Protein AF-A0A699ZP45-F1 (afdb_monomer)

Organism: Haematococcus lacustris (NCBI:txid44745)

pLDDT: mean 83.58, std 13.81, range [43.47, 95.94]

Solvent-accessible surface area (backbone atoms only — not comparable to full-atom values): 7553 Å² total; per-residue (Å²): 84,82,56,78,70,65,73,72,80,83,40,63,70,59,46,54,54,22,53,50,29,62,71,40,95,56,98,55,42,28,67,56,50,53,53,46,55,21,47,48,56,52,52,50,55,54,56,70,64,46,83,52,96,86,52,80,73,87,87,60,76,58,45,73,63,50,54,42,46,72,81,52,88,86,50,93,47,44,82,67,16,55,57,64,75,47,63,77,87,51,57,86,77,60,79,80,71,93,68,56,70,68,59,52,51,52,52,49,53,50,51,52,56,61,54,56,56,54,69,76,76,110

Secondary structure (DSSP, 8-state):
-BS--PPPTT-HHHHHHHHHHHHSSSS--HHHHHHHHHHHHHHHHHHHH--STT-------B-GGGTTTTS-TTSGGGGTSGGGGS-TTTGGG---S---HHHHHHHHHHHHHHHHHHHH--

Foldseek 3Di:
DADFPFDDPPDPVLVVVQVVQCPDPDPAGSVNVRLVVRLVVVQVVVCVQDPDPLGDDDDDYHDCQLCPLVPCPPDPCVVVRSVVSHDPVCNVVDDSDDDDPVVVVVVVVVSCVVSVVVVVVD

Structure (mmCIF, N/CA/C/O backbone):
data_AF-A0A699ZP45-F1
#
_entry.id   AF-A0A699ZP45-F1
#
loop_
_atom_site.group_PDB
_atom_site.id
_atom_site.type_symbol
_atom_site.label_atom_id
_atom_site.label_alt_id
_atom_site.label_comp_id
_atom_site.label_asym_id
_atom_site.label_entity_id
_atom_site.label_seq_id
_atom_site.pdbx_PDB_ins_code
_atom_site.Cartn_x
_atom_site.Cartn_y
_atom_site.Cartn_z
_atom_site.occupancy
_atom_site.B_iso_or_equiv
_atom_site.auth_seq_id
_atom_site.auth_comp_id
_atom_site.auth_asym_id
_atom_site.auth_atom_id
_atom_site.pdbx_PDB_model_num
ATOM 1 N N . MET A 1 1 ? 2.840 -6.211 -6.463 1.00 78.31 1 MET A N 1
ATOM 2 C CA . MET A 1 1 ? 1.889 -6.807 -5.503 1.00 78.31 1 MET A CA 1
ATOM 3 C C . MET A 1 1 ? 0.549 -6.956 -6.187 1.00 78.31 1 MET A C 1
ATOM 5 O O . MET A 1 1 ? 0.140 -6.038 -6.889 1.00 78.31 1 MET A O 1
ATOM 9 N N . LEU A 1 2 ? -0.086 -8.111 -6.016 1.00 86.69 2 LEU A N 1
ATOM 10 C CA . LEU A 1 2 ? -1.428 -8.373 -6.523 1.00 86.69 2 LEU A CA 1
ATOM 11 C C . LEU A 1 2 ? -2.412 -8.090 -5.390 1.00 86.69 2 LEU A C 1
ATOM 13 O O . LEU A 1 2 ? -2.335 -8.737 -4.347 1.00 86.69 2 LEU A O 1
ATOM 17 N N . GLY A 1 3 ? -3.300 -7.120 -5.582 1.00 88.81 3 GLY A N 1
ATOM 18 C CA . GLY A 1 3 ? -4.304 -6.787 -4.580 1.00 88.81 3 GLY A CA 1
ATOM 19 C C . GLY A 1 3 ? -3.791 -6.045 -3.334 1.00 88.81 3 GLY A C 1
ATOM 20 O O . GLY A 1 3 ? -2.608 -5.712 -3.206 1.00 88.81 3 GLY A O 1
ATOM 21 N N . LEU A 1 4 ? -4.715 -5.819 -2.393 1.00 90.31 4 LEU A N 1
ATOM 22 C CA . LEU A 1 4 ? -4.454 -5.329 -1.036 1.00 90.31 4 LEU A CA 1
ATOM 23 C C . LEU A 1 4 ? -4.511 -6.489 -0.020 1.00 90.31 4 LEU A C 1
ATOM 25 O O . LEU A 1 4 ? -5.545 -7.163 0.057 1.00 90.31 4 LEU A O 1
ATOM 29 N N . PRO A 1 5 ? -3.447 -6.721 0.773 1.00 93.38 5 PRO A N 1
ATOM 30 C CA . PRO A 1 5 ? -3.370 -7.816 1.740 1.00 93.38 5 PRO A CA 1
ATOM 31 C C . PRO A 1 5 ? -4.139 -7.486 3.030 1.00 93.38 5 PRO A C 1
ATOM 33 O O . PRO A 1 5 ? -3.556 -7.223 4.083 1.00 93.38 5 PRO A O 1
ATOM 36 N N . TYR A 1 6 ? -5.465 -7.478 2.948 1.00 92.62 6 TYR A N 1
ATOM 37 C CA . TYR A 1 6 ? -6.321 -7.297 4.115 1.00 92.62 6 TYR A CA 1
ATOM 38 C C . TYR A 1 6 ? -6.361 -8.554 4.990 1.00 92.62 6 TYR A C 1
ATOM 40 O O . TYR A 1 6 ? -6.443 -9.676 4.493 1.00 92.62 6 TYR A O 1
ATOM 48 N N . ALA A 1 7 ? -6.337 -8.354 6.309 1.00 92.06 7 ALA A N 1
ATOM 49 C CA . ALA A 1 7 ? -6.547 -9.433 7.271 1.00 92.06 7 ALA A CA 1
ATOM 50 C C . ALA A 1 7 ? -8.014 -9.894 7.261 1.00 92.06 7 ALA A C 1
ATOM 52 O O . ALA A 1 7 ? -8.909 -9.132 6.888 1.00 92.06 7 ALA A O 1
ATOM 53 N N . ASN A 1 8 ? -8.281 -11.125 7.697 1.00 94.94 8 ASN A N 1
ATOM 54 C CA . ASN A 1 8 ? -9.648 -11.629 7.796 1.00 94.94 8 ASN A CA 1
ATOM 55 C C . ASN A 1 8 ? -10.446 -10.806 8.832 1.00 94.94 8 ASN A C 1
ATOM 57 O O . ASN A 1 8 ? -10.066 -10.807 10.001 1.00 94.94 8 ASN A O 1
ATOM 61 N N . PRO A 1 9 ? -11.554 -10.139 8.455 1.00 90.12 9 PRO A N 1
ATOM 62 C CA . PRO A 1 9 ? -12.363 -9.365 9.400 1.00 90.12 9 PRO A CA 1
ATOM 63 C C . PRO A 1 9 ? -13.102 -10.235 10.429 1.00 90.12 9 PRO A C 1
ATOM 65 O O . PRO A 1 9 ? -13.542 -9.730 11.457 1.00 90.12 9 PRO A O 1
ATOM 68 N N . SER A 1 10 ? -13.243 -11.537 10.167 1.00 92.38 10 SER A N 1
ATOM 69 C CA . SER A 1 10 ? -13.920 -12.480 11.065 1.00 92.38 10 SER A CA 1
ATOM 70 C C . SER A 1 10 ? -13.045 -12.931 12.235 1.00 92.38 10 SER A C 1
ATOM 72 O O . SER A 1 10 ? -13.549 -13.576 13.150 1.00 92.38 10 SER A O 1
ATOM 74 N N . ASP A 1 11 ? -11.750 -12.612 12.209 1.00 95.88 11 ASP A N 1
ATOM 75 C CA . ASP A 1 11 ? -10.810 -12.979 13.263 1.00 95.88 11 ASP A CA 1
ATOM 76 C C . ASP A 1 11 ? -11.164 -12.295 14.595 1.00 95.88 11 ASP A C 1
ATOM 78 O O . ASP A 1 11 ? -11.367 -11.078 14.666 1.00 95.88 11 ASP A O 1
ATOM 82 N N . LEU A 1 12 ? -11.245 -13.090 15.664 1.00 95.94 12 LEU A N 1
ATOM 83 C CA . LEU A 1 12 ? -11.648 -12.628 16.988 1.00 95.94 12 LEU A CA 1
ATOM 84 C C . LEU A 1 12 ? -10.612 -11.673 17.586 1.00 95.94 12 LEU A C 1
ATOM 86 O O . LEU A 1 12 ? -10.992 -10.660 18.171 1.00 95.94 12 LEU A O 1
ATOM 90 N N . GLU A 1 13 ? -9.317 -11.959 17.416 1.00 95.06 13 GLU A N 1
ATOM 91 C CA . GLU A 1 13 ? -8.251 -11.108 17.958 1.00 95.06 13 GLU A CA 1
ATOM 92 C C . GLU A 1 13 ? -8.330 -9.706 17.345 1.00 95.06 13 GLU A C 1
ATOM 94 O O . GLU A 1 13 ? -8.311 -8.690 18.048 1.00 95.06 13 GLU A O 1
ATOM 99 N N . LEU A 1 14 ? -8.485 -9.653 16.021 1.00 94.12 14 LEU A N 1
ATOM 100 C CA . LEU A 1 14 ? -8.623 -8.407 15.287 1.00 94.12 14 LEU A CA 1
ATOM 101 C C . LEU A 1 14 ? -9.865 -7.626 15.732 1.00 94.12 14 LEU A C 1
ATOM 103 O O . LEU A 1 14 ? -9.750 -6.434 16.019 1.00 94.12 14 LEU A O 1
ATOM 107 N N . ARG A 1 15 ? -11.027 -8.282 15.830 1.00 94.81 15 ARG A N 1
ATOM 108 C CA . ARG A 1 15 ? -12.288 -7.637 16.233 1.00 94.81 15 ARG A CA 1
ATOM 109 C C . ARG A 1 15 ? -12.220 -7.065 17.642 1.00 94.81 15 ARG A C 1
ATOM 111 O O . ARG A 1 15 ? -12.596 -5.914 17.843 1.00 94.81 15 ARG A O 1
ATOM 118 N N . THR A 1 16 ? -11.701 -7.830 18.598 1.00 95.75 16 THR A N 1
ATOM 119 C CA . THR A 1 16 ? -11.534 -7.369 19.983 1.00 95.75 16 THR A CA 1
ATOM 120 C C . THR A 1 16 ? -10.601 -6.167 20.047 1.00 95.75 16 THR A C 1
ATOM 122 O O . THR A 1 16 ? -10.895 -5.180 20.720 1.00 95.75 16 THR A O 1
ATOM 125 N N . ARG A 1 17 ? -9.495 -6.205 19.299 1.00 93.56 17 ARG A N 1
ATOM 126 C CA . ARG A 1 17 ? -8.541 -5.096 19.259 1.00 93.56 17 ARG A CA 1
ATOM 127 C C . ARG A 1 17 ? -9.133 -3.837 18.626 1.00 93.56 17 ARG A C 1
ATOM 129 O O . ARG A 1 17 ? -8.852 -2.743 19.103 1.00 93.56 17 ARG A O 1
ATOM 136 N N . MET A 1 18 ? -9.951 -3.984 17.585 1.00 93.69 18 MET A N 1
ATOM 137 C CA . MET A 1 18 ? -10.680 -2.869 16.974 1.00 93.69 18 MET A CA 1
ATOM 138 C C . MET A 1 18 ? -11.699 -2.270 17.951 1.00 93.69 18 MET A C 1
ATOM 140 O O . MET A 1 18 ? -11.647 -1.071 18.193 1.00 93.69 18 MET A O 1
ATOM 144 N N . ALA A 1 19 ? -12.524 -3.099 18.598 1.00 93.81 19 ALA A N 1
ATOM 145 C CA . ALA A 1 19 ? -13.514 -2.650 19.581 1.00 93.81 19 ALA A CA 1
ATOM 146 C C . ALA A 1 19 ? -12.876 -1.932 20.783 1.00 93.81 19 ALA A C 1
ATOM 148 O O . ALA A 1 19 ? -13.407 -0.940 21.283 1.00 93.81 19 ALA A O 1
ATOM 149 N N . HIS A 1 20 ? -11.706 -2.402 21.228 1.00 93.81 20 HIS A N 1
ATOM 150 C CA . HIS A 1 20 ? -10.941 -1.731 22.274 1.00 93.81 20 HIS A CA 1
ATOM 151 C C . HIS A 1 20 ? -10.475 -0.334 21.838 1.00 93.81 20 HIS A C 1
ATOM 153 O O . HIS A 1 20 ? -10.607 0.618 22.603 1.00 93.81 20 HIS A O 1
ATOM 159 N N . LEU A 1 21 ? -9.969 -0.196 20.607 1.00 93.00 21 LEU A N 1
ATOM 160 C CA . LEU A 1 21 ? -9.564 1.102 20.060 1.00 93.00 21 LEU A CA 1
ATOM 161 C C . LEU A 1 21 ? -10.751 2.046 19.857 1.00 93.00 21 LEU A C 1
ATOM 163 O O . LEU A 1 21 ? -10.612 3.232 20.122 1.00 93.00 21 LEU A O 1
ATOM 167 N N . ASP A 1 22 ? -11.908 1.520 19.458 1.00 91.44 22 ASP A N 1
ATOM 168 C CA . ASP A 1 22 ? -13.130 2.312 19.282 1.00 91.44 22 ASP A CA 1
ATOM 169 C C . ASP A 1 22 ? -13.700 2.815 20.622 1.00 91.44 22 ASP A C 1
ATOM 171 O O . ASP A 1 22 ? -14.383 3.835 20.662 1.00 91.44 22 ASP A O 1
ATOM 175 N N . THR A 1 23 ? -13.398 2.126 21.729 1.00 92.44 23 THR A N 1
ATOM 176 C CA . THR A 1 23 ? -13.779 2.547 23.091 1.00 92.44 23 THR A CA 1
ATOM 177 C C . THR A 1 23 ? -12.759 3.511 23.708 1.00 92.44 23 THR A C 1
ATOM 179 O O . THR A 1 23 ? -13.078 4.279 24.615 1.00 92.44 23 THR A O 1
ATOM 182 N N . SER A 1 24 ? -11.509 3.457 23.251 1.00 87.62 24 SER A N 1
ATOM 183 C CA . SER A 1 24 ? -10.422 4.273 23.780 1.00 87.62 24 SER A CA 1
ATOM 184 C C . SER A 1 24 ? -10.561 5.729 23.310 1.00 87.62 24 SER A C 1
ATOM 186 O O . SER A 1 24 ? -10.877 5.961 22.145 1.00 87.62 24 SER A O 1
ATOM 188 N N . PRO A 1 25 ? -10.253 6.742 24.144 1.00 83.56 25 PRO A N 1
ATOM 189 C CA . PRO A 1 25 ? -10.307 8.159 23.756 1.00 83.56 25 PRO A CA 1
ATOM 190 C C . PRO A 1 25 ? -9.210 8.570 22.751 1.00 83.56 25 PRO A C 1
ATOM 192 O O . PRO A 1 25 ? -8.980 9.755 22.511 1.00 83.56 25 PRO A O 1
ATOM 195 N N . THR A 1 26 ? -8.483 7.610 22.177 1.00 80.12 26 THR A N 1
ATOM 196 C CA . THR A 1 26 ? -7.467 7.858 21.156 1.00 80.12 26 THR A CA 1
ATOM 197 C C . THR A 1 26 ? -8.102 8.267 19.831 1.00 80.12 26 THR A C 1
ATOM 199 O O . THR A 1 26 ? -9.067 7.658 19.388 1.00 80.12 26 THR A O 1
ATOM 202 N N . ALA A 1 27 ? -7.483 9.206 19.110 1.00 82.50 27 ALA A N 1
ATOM 203 C CA . ALA A 1 27 ? -7.905 9.601 17.758 1.00 82.50 27 ALA A CA 1
ATOM 204 C C . ALA A 1 27 ? -7.722 8.500 16.681 1.00 82.50 27 ALA A C 1
ATOM 206 O O . ALA A 1 27 ? -7.882 8.773 15.491 1.00 82.50 27 ALA A O 1
ATOM 207 N N . PHE A 1 28 ? -7.339 7.279 17.077 1.00 87.19 28 PHE A N 1
ATOM 208 C CA . PHE 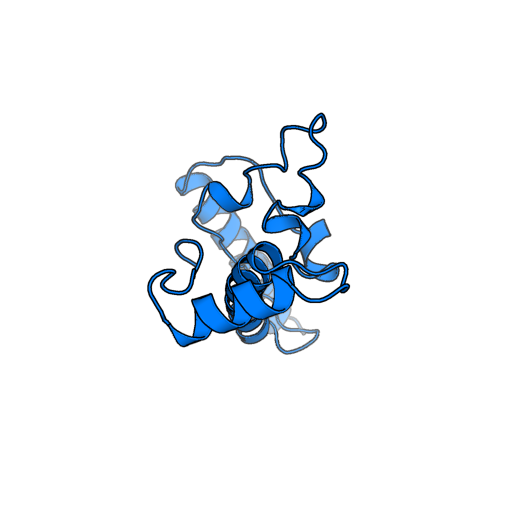A 1 28 ? -7.049 6.159 16.190 1.00 87.19 28 PHE A CA 1
ATOM 209 C C . PHE A 1 28 ? -8.117 5.069 16.323 1.00 87.19 28 PHE A C 1
ATOM 211 O O . PHE A 1 28 ? -8.193 4.382 17.337 1.00 87.19 28 PHE A O 1
ATOM 218 N N . THR A 1 29 ? -8.921 4.911 15.278 1.00 90.31 29 THR A N 1
ATOM 219 C CA . THR A 1 29 ? -10.071 3.994 15.236 1.00 90.31 29 THR A CA 1
ATOM 220 C C . THR A 1 29 ? -9.667 2.560 14.892 1.00 90.31 29 THR A C 1
ATOM 222 O O . THR A 1 29 ? -8.631 2.309 14.263 1.00 90.31 29 THR A O 1
ATOM 225 N N . GLY A 1 30 ? -10.531 1.595 15.210 1.00 90.81 30 GLY A N 1
ATOM 226 C CA . GLY A 1 30 ? -10.379 0.206 14.783 1.00 90.81 30 GLY A CA 1
ATOM 227 C C . GLY A 1 30 ? -10.299 0.068 13.258 1.00 90.81 30 GLY A C 1
ATOM 228 O O . GLY A 1 30 ? -9.502 -0.714 12.735 1.00 90.81 30 GLY A O 1
ATOM 229 N N . GLN A 1 31 ? -11.047 0.886 12.516 1.00 88.44 31 GLN A N 1
ATOM 230 C CA . GLN A 1 31 ? -10.978 0.910 11.054 1.00 88.44 31 GLN A CA 1
ATOM 231 C C . GLN A 1 31 ? -9.600 1.363 10.545 1.00 88.44 31 GLN A C 1
ATOM 233 O O . GLN A 1 31 ? -9.036 0.745 9.638 1.00 88.44 31 GLN A O 1
ATOM 238 N N . GLN A 1 32 ? -9.015 2.393 11.160 1.00 89.38 32 GLN A N 1
ATOM 239 C CA . GLN A 1 32 ? -7.659 2.836 10.833 1.00 89.38 32 GLN A CA 1
ATOM 240 C C . GLN A 1 32 ? -6.612 1.778 11.193 1.00 89.38 32 GLN A C 1
ATOM 242 O O . GLN A 1 32 ? -5.656 1.610 10.437 1.00 89.38 32 GLN A O 1
ATOM 247 N N . LEU A 1 33 ? -6.798 1.010 12.276 1.00 91.75 33 LEU A N 1
ATOM 248 C CA . LEU A 1 33 ? -5.941 -0.141 12.585 1.00 91.75 33 LEU A CA 1
ATOM 249 C C . LEU A 1 33 ? -5.978 -1.182 11.463 1.00 91.75 33 LEU A C 1
ATOM 251 O O . LEU A 1 33 ? -4.930 -1.686 11.055 1.00 91.75 33 LEU A O 1
ATOM 255 N N . TYR A 1 34 ? -7.173 -1.515 10.977 1.00 91.88 34 TYR A N 1
ATOM 256 C CA . TYR A 1 34 ? -7.358 -2.508 9.923 1.00 91.88 34 TYR A CA 1
ATOM 257 C C . TYR A 1 34 ? -6.671 -2.089 8.617 1.00 91.88 34 TYR A C 1
ATOM 259 O O . TYR A 1 34 ? -5.909 -2.856 8.021 1.00 91.88 34 TYR A O 1
ATOM 267 N N . GLU A 1 35 ? -6.859 -0.832 8.219 1.00 90.12 35 GLU A N 1
ATOM 268 C CA . GLU A 1 35 ? -6.194 -0.253 7.053 1.00 90.12 35 GLU A CA 1
ATOM 269 C C . GLU A 1 35 ? -4.671 -0.156 7.246 1.00 90.12 35 GLU A C 1
ATOM 271 O O . GLU A 1 35 ? -3.910 -0.454 6.323 1.00 90.12 35 GLU A O 1
ATOM 276 N N . ALA A 1 36 ? -4.208 0.215 8.443 1.00 91.12 36 ALA A N 1
ATOM 277 C CA . ALA A 1 36 ? -2.787 0.289 8.767 1.00 91.12 36 ALA A CA 1
ATOM 278 C C . ALA A 1 36 ? -2.123 -1.091 8.719 1.00 91.12 36 ALA A C 1
ATOM 280 O O . ALA A 1 36 ? -1.027 -1.211 8.182 1.00 91.12 36 ALA A O 1
ATOM 281 N N . LYS A 1 37 ? -2.782 -2.152 9.206 1.00 93.56 37 LYS A N 1
ATOM 282 C CA . LYS A 1 37 ? -2.283 -3.534 9.091 1.00 93.56 37 LYS A CA 1
ATOM 283 C C . LYS A 1 37 ? -2.056 -3.926 7.628 1.00 93.56 37 LYS A C 1
ATOM 285 O O . LYS A 1 37 ? -0.982 -4.430 7.302 1.00 93.56 37 LYS A O 1
ATOM 290 N N . CYS A 1 38 ? -3.017 -3.629 6.750 1.00 92.69 38 CYS A N 1
ATOM 291 C CA . CYS A 1 38 ? -2.884 -3.868 5.311 1.00 92.69 38 CYS A CA 1
ATOM 292 C C . CYS A 1 38 ? -1.704 -3.082 4.712 1.00 92.69 38 CYS A C 1
ATOM 294 O O . CYS A 1 38 ? -0.833 -3.654 4.054 1.00 92.69 38 CYS A O 1
ATOM 296 N N . MET A 1 39 ? -1.627 -1.774 4.975 1.00 92.56 39 MET A N 1
ATOM 297 C CA . MET A 1 39 ? -0.558 -0.934 4.422 1.00 92.56 39 MET A CA 1
ATOM 298 C C . MET A 1 39 ? 0.819 -1.250 4.998 1.00 92.56 39 MET A C 1
ATOM 300 O O . MET A 1 39 ? 1.811 -1.135 4.286 1.00 92.56 39 MET A O 1
ATOM 304 N N . ASN A 1 40 ? 0.901 -1.717 6.242 1.00 93.69 40 ASN A N 1
ATOM 305 C CA . ASN A 1 40 ? 2.147 -2.192 6.826 1.00 93.69 40 ASN A CA 1
ATOM 306 C C . ASN A 1 40 ? 2.673 -3.411 6.068 1.00 93.69 40 ASN A C 1
ATOM 308 O O . ASN A 1 40 ? 3.852 -3.437 5.736 1.00 93.69 40 ASN A O 1
ATOM 312 N N . ALA A 1 41 ? 1.821 -4.379 5.716 1.00 93.88 41 ALA A N 1
ATOM 313 C CA . ALA A 1 41 ? 2.241 -5.522 4.904 1.00 93.88 41 ALA A CA 1
ATOM 314 C C . ALA A 1 41 ? 2.739 -5.095 3.508 1.00 93.88 41 ALA A C 1
ATOM 316 O O . ALA A 1 41 ? 3.766 -5.586 3.036 1.00 93.88 41 ALA A O 1
ATOM 317 N N . VAL A 1 42 ? 2.065 -4.126 2.876 1.00 92.88 42 VAL A N 1
ATOM 318 C CA . VAL A 1 42 ? 2.501 -3.537 1.595 1.00 92.88 42 VAL A CA 1
ATOM 319 C C . VAL A 1 42 ? 3.860 -2.849 1.732 1.00 92.88 42 VAL A C 1
ATOM 321 O O . VAL A 1 42 ? 4.785 -3.127 0.969 1.00 92.88 42 VAL A O 1
ATOM 324 N N . ASN A 1 43 ? 4.013 -1.992 2.739 1.00 93.12 43 ASN A N 1
ATOM 325 C CA . ASN A 1 43 ? 5.243 -1.245 2.984 1.00 93.12 43 ASN A CA 1
ATOM 326 C C . ASN A 1 43 ? 6.410 -2.170 3.353 1.00 93.12 43 ASN A C 1
ATOM 328 O O . ASN A 1 43 ? 7.544 -1.913 2.950 1.00 93.12 43 ASN A O 1
ATOM 332 N N . GLN A 1 44 ? 6.136 -3.281 4.040 1.00 92.81 44 GLN A N 1
ATOM 333 C CA . GLN A 1 44 ? 7.137 -4.310 4.303 1.00 92.81 44 GLN A CA 1
ATOM 334 C C . GLN A 1 44 ? 7.638 -4.952 3.011 1.00 92.81 44 GLN A C 1
ATOM 336 O O . GLN A 1 44 ? 8.849 -5.068 2.822 1.00 92.81 44 GLN A O 1
ATOM 341 N N . ALA A 1 45 ? 6.734 -5.314 2.095 1.00 92.44 45 ALA A N 1
ATOM 342 C CA . ALA A 1 45 ? 7.118 -5.867 0.801 1.00 92.44 45 ALA A CA 1
ATOM 343 C C . ALA A 1 45 ? 7.940 -4.867 -0.026 1.00 92.44 45 ALA A C 1
ATOM 345 O O . ALA A 1 45 ? 8.978 -5.243 -0.562 1.00 92.44 45 ALA A O 1
ATOM 346 N N . ILE A 1 46 ? 7.541 -3.590 -0.064 1.00 91.56 46 ILE A N 1
ATOM 347 C CA . ILE A 1 46 ? 8.302 -2.521 -0.736 1.00 91.56 46 ILE A CA 1
ATOM 348 C C . ILE A 1 46 ? 9.723 -2.421 -0.161 1.00 91.56 46 ILE A C 1
ATOM 350 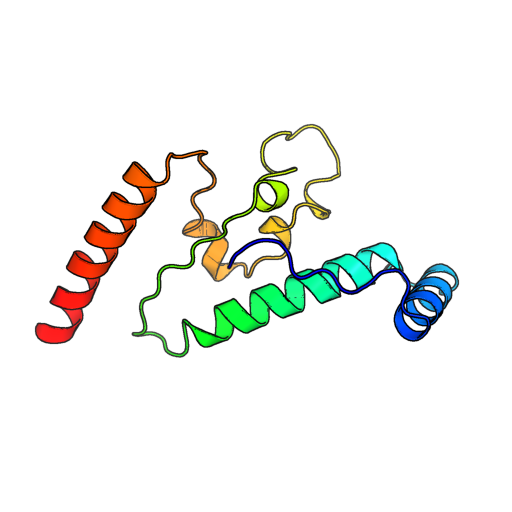O O . ILE A 1 46 ? 10.697 -2.399 -0.914 1.00 91.56 46 ILE A O 1
ATOM 354 N N . GLY A 1 47 ? 9.859 -2.456 1.168 1.00 90.62 47 GLY A N 1
ATOM 355 C CA . GLY A 1 47 ? 11.153 -2.423 1.852 1.00 90.62 47 GLY A CA 1
ATOM 356 C C . GLY A 1 47 ? 12.033 -3.660 1.631 1.00 90.62 47 GLY A C 1
ATOM 357 O O . GLY A 1 47 ? 13.205 -3.648 1.997 1.00 90.62 47 GLY A O 1
ATOM 358 N N . ARG A 1 48 ? 11.513 -4.750 1.045 1.00 91.06 48 ARG A N 1
ATOM 359 C CA . ARG A 1 48 ? 12.341 -5.894 0.618 1.00 91.06 48 ARG A CA 1
ATOM 360 C C . ARG A 1 48 ? 13.014 -5.662 -0.733 1.00 91.06 48 ARG A C 1
ATOM 362 O O . ARG A 1 48 ? 14.022 -6.319 -1.005 1.00 91.06 48 ARG A O 1
ATOM 369 N N . VAL A 1 49 ? 12.456 -4.795 -1.581 1.00 91.12 49 VAL A N 1
ATOM 370 C CA . VAL A 1 49 ? 12.911 -4.631 -2.972 1.00 91.12 49 VAL A CA 1
ATOM 371 C C . VAL A 1 49 ? 14.005 -3.568 -3.099 1.00 91.12 49 VAL A C 1
ATOM 373 O O . VAL A 1 49 ? 14.905 -3.730 -3.912 1.00 91.12 49 VAL A O 1
ATOM 376 N N . ILE A 1 50 ? 13.975 -2.520 -2.272 1.00 88.31 50 ILE A N 1
ATOM 377 C CA . ILE A 1 50 ? 15.003 -1.467 -2.240 1.00 88.31 50 ILE A CA 1
ATOM 378 C C . ILE A 1 50 ? 15.670 -1.505 -0.868 1.00 88.31 50 ILE A C 1
ATOM 380 O O . ILE A 1 50 ? 15.002 -1.258 0.137 1.00 88.31 50 ILE A O 1
ATOM 384 N N . ARG A 1 51 ? 16.964 -1.846 -0.815 1.00 88.44 51 ARG A N 1
ATOM 385 C CA . ARG A 1 51 ? 17.698 -2.048 0.449 1.00 88.44 51 ARG A CA 1
ATOM 386 C C . ARG A 1 51 ? 18.839 -1.055 0.635 1.00 88.44 51 ARG A C 1
ATOM 388 O O . ARG A 1 51 ? 19.185 -0.745 1.771 1.00 88.44 51 ARG A O 1
ATOM 395 N N . HIS A 1 52 ? 19.400 -0.545 -0.457 1.00 87.75 52 HIS A N 1
ATOM 396 C CA . HIS A 1 52 ? 20.544 0.358 -0.441 1.00 87.75 52 HIS A CA 1
ATOM 397 C C . HIS A 1 52 ? 20.388 1.531 -1.425 1.00 87.75 52 HIS A C 1
ATOM 399 O O . HIS A 1 52 ? 19.582 1.483 -2.350 1.00 87.75 52 HIS A O 1
ATOM 405 N N . LYS A 1 53 ? 21.187 2.598 -1.255 1.00 84.25 53 LYS A N 1
ATOM 406 C CA . LYS A 1 53 ? 21.108 3.837 -2.064 1.00 84.25 53 LYS A CA 1
ATOM 407 C C . LYS A 1 53 ? 21.354 3.638 -3.566 1.00 84.25 53 LYS A C 1
ATOM 409 O O . LYS A 1 53 ? 20.951 4.477 -4.362 1.00 84.25 53 LYS A O 1
ATOM 414 N N . ALA A 1 54 ? 22.067 2.572 -3.928 1.00 85.12 54 ALA A N 1
ATOM 415 C CA . ALA A 1 54 ? 22.395 2.226 -5.310 1.00 85.12 54 ALA A CA 1
ATOM 416 C C . ALA A 1 54 ? 21.435 1.176 -5.896 1.00 85.12 54 ALA A C 1
ATOM 418 O O . ALA A 1 54 ? 21.548 0.840 -7.073 1.00 85.12 54 ALA A O 1
ATOM 419 N N . ASP A 1 55 ? 20.493 0.667 -5.095 1.00 88.25 55 ASP A N 1
ATOM 420 C CA . ASP A 1 55 ? 19.520 -0.307 -5.567 1.00 88.25 55 ASP A CA 1
ATOM 421 C C . ASP A 1 55 ? 18.421 0.409 -6.345 1.00 88.25 55 ASP A C 1
ATOM 423 O O . ASP A 1 55 ? 17.829 1.394 -5.895 1.00 88.25 55 ASP A O 1
ATOM 427 N N . HIS A 1 56 ? 18.113 -0.127 -7.517 1.00 89.38 56 HIS A N 1
ATOM 428 C CA . HIS A 1 56 ? 17.002 0.324 -8.334 1.00 89.38 56 HIS A CA 1
ATOM 429 C C . HIS A 1 56 ? 15.940 -0.763 -8.371 1.00 89.38 56 HIS A C 1
ATOM 431 O O . HIS A 1 56 ? 16.240 -1.926 -8.632 1.00 89.38 56 HIS A O 1
ATOM 437 N N . ALA A 1 57 ? 14.686 -0.379 -8.158 1.00 90.38 57 ALA A N 1
ATOM 438 C CA . ALA A 1 57 ? 13.573 -1.298 -8.281 1.00 90.38 57 ALA A CA 1
ATOM 439 C C . ALA A 1 57 ? 12.363 -0.629 -8.912 1.00 90.38 57 ALA A C 1
ATOM 441 O O . ALA A 1 57 ? 12.104 0.554 -8.695 1.00 90.38 57 ALA A O 1
ATOM 442 N N . ALA A 1 58 ? 11.590 -1.429 -9.637 1.00 91.50 58 ALA A N 1
ATOM 443 C CA . ALA A 1 58 ? 10.256 -1.067 -10.071 1.00 91.50 58 ALA A CA 1
ATOM 444 C C . ALA A 1 58 ? 9.238 -1.840 -9.227 1.00 91.50 58 ALA A C 1
ATOM 446 O O . ALA A 1 58 ? 9.312 -3.064 -9.110 1.00 91.50 58 ALA A O 1
ATOM 447 N N . VAL A 1 59 ? 8.279 -1.124 -8.643 1.00 91.50 59 VAL A N 1
ATOM 448 C CA . VAL A 1 59 ? 7.166 -1.714 -7.893 1.00 91.50 59 VAL A CA 1
ATOM 449 C C . VAL A 1 59 ? 5.891 -1.506 -8.691 1.00 91.50 59 VAL A C 1
ATOM 451 O O . VAL A 1 59 ? 5.525 -0.379 -9.007 1.00 91.50 59 VAL A O 1
ATOM 454 N N . ILE A 1 60 ? 5.202 -2.604 -8.990 1.00 91.25 60 ILE A N 1
ATOM 455 C CA . ILE A 1 60 ? 3.905 -2.579 -9.663 1.00 91.25 60 ILE A CA 1
ATOM 456 C C . ILE A 1 60 ? 2.819 -2.910 -8.640 1.00 91.25 60 ILE A C 1
ATOM 458 O O . ILE A 1 60 ? 2.881 -3.949 -7.971 1.00 91.25 60 ILE A O 1
ATOM 462 N N . LEU A 1 61 ? 1.825 -2.032 -8.521 1.00 89.88 61 LEU A N 1
ATOM 463 C CA . LEU A 1 61 ? 0.656 -2.203 -7.660 1.00 89.88 61 LEU A CA 1
ATOM 464 C C . LEU A 1 61 ? -0.555 -2.555 -8.532 1.00 89.88 61 LEU A C 1
ATOM 466 O O . LEU A 1 61 ? -1.124 -1.690 -9.189 1.00 89.88 61 LEU A O 1
ATOM 470 N N . CYS A 1 62 ? -0.934 -3.832 -8.562 1.00 88.69 62 CYS A N 1
ATOM 471 C CA . CYS A 1 62 ? -2.030 -4.327 -9.397 1.00 88.69 62 CYS A CA 1
ATOM 472 C C . CYS A 1 62 ? -3.347 -4.362 -8.605 1.00 88.69 62 CYS A C 1
ATOM 474 O O . CYS A 1 62 ? -3.827 -5.441 -8.257 1.00 88.69 62 CYS A O 1
ATOM 476 N N . ASP A 1 63 ? -3.902 -3.195 -8.271 1.00 88.06 63 ASP A N 1
ATOM 477 C CA . ASP A 1 63 ? -5.243 -3.070 -7.681 1.00 88.06 63 ASP A CA 1
ATOM 478 C C . ASP A 1 63 ? -5.805 -1.660 -7.921 1.00 88.06 63 ASP A C 1
ATOM 480 O O . ASP A 1 63 ? -5.124 -0.665 -7.663 1.00 88.06 63 ASP A O 1
ATOM 484 N N . SER A 1 64 ? -7.054 -1.556 -8.383 1.00 84.50 64 SER A N 1
ATOM 485 C CA . SER A 1 64 ? -7.714 -0.266 -8.619 1.00 84.50 64 SER A CA 1
ATOM 486 C C . SER A 1 64 ? -7.927 0.532 -7.329 1.00 84.50 64 SER A C 1
ATOM 488 O O . SER A 1 64 ? -7.948 1.763 -7.364 1.00 84.50 64 SER A O 1
ATOM 490 N N . ARG A 1 65 ? -8.010 -0.145 -6.176 1.00 85.38 65 ARG A N 1
ATOM 491 C CA . ARG A 1 65 ? -8.198 0.466 -4.853 1.00 85.38 65 ARG A CA 1
ATOM 492 C C . ARG A 1 65 ? -7.018 1.324 -4.413 1.00 85.38 65 ARG A C 1
ATOM 494 O O . ARG A 1 65 ? -7.212 2.212 -3.594 1.00 85.38 65 ARG A O 1
ATOM 501 N N . PHE A 1 66 ? -5.817 1.125 -4.964 1.00 83.50 66 PHE A N 1
ATOM 502 C CA . PHE A 1 66 ? -4.702 2.043 -4.704 1.00 83.50 66 PHE A CA 1
ATOM 503 C C . PHE A 1 66 ? -4.979 3.443 -5.266 1.00 83.50 66 PHE A C 1
ATOM 505 O O . PHE A 1 66 ? -4.627 4.429 -4.627 1.00 83.50 66 PHE A O 1
ATOM 512 N N . ALA A 1 67 ? -5.643 3.534 -6.421 1.00 78.44 67 ALA A N 1
ATOM 513 C CA . ALA A 1 67 ? -6.008 4.805 -7.045 1.00 78.44 67 ALA A CA 1
ATOM 514 C C . ALA A 1 67 ? -7.348 5.372 -6.535 1.00 78.44 67 ALA A C 1
ATOM 516 O O . ALA A 1 67 ? -7.651 6.539 -6.784 1.00 78.44 67 ALA A O 1
ATOM 517 N N . ALA A 1 68 ? -8.148 4.571 -5.821 1.00 70.00 68 ALA A N 1
ATOM 518 C CA . ALA A 1 68 ? -9.409 5.015 -5.234 1.00 70.00 68 ALA A CA 1
ATOM 519 C C . ALA A 1 68 ? -9.155 6.117 -4.185 1.00 70.00 68 ALA A C 1
ATOM 521 O O . ALA A 1 68 ? -8.372 5.931 -3.251 1.00 70.00 68 ALA A O 1
ATOM 522 N N . GLY A 1 69 ? -9.785 7.281 -4.373 1.00 61.53 69 GLY A N 1
ATOM 523 C CA . GLY A 1 69 ? -9.620 8.464 -3.517 1.00 61.53 69 GLY A CA 1
ATOM 524 C C . GLY A 1 69 ? -8.471 9.408 -3.902 1.00 61.53 69 GLY A C 1
ATOM 525 O O . GLY A 1 69 ? -8.306 10.435 -3.255 1.00 61.53 69 GLY A O 1
ATOM 526 N N . ALA A 1 70 ? -7.682 9.103 -4.944 1.00 57.56 70 ALA A N 1
ATOM 527 C CA . ALA A 1 70 ? -6.651 10.015 -5.461 1.00 57.56 70 ALA A CA 1
ATOM 528 C C . ALA A 1 70 ? -7.177 10.985 -6.540 1.00 57.56 70 ALA A C 1
ATOM 530 O O . ALA A 1 70 ? -6.597 12.049 -6.737 1.00 57.56 70 ALA A O 1
ATOM 531 N N . THR A 1 71 ? -8.253 10.620 -7.244 1.00 53.03 71 THR A N 1
ATOM 532 C CA . THR A 1 71 ? -8.823 11.394 -8.364 1.00 53.03 71 THR A CA 1
ATOM 533 C C . THR A 1 71 ? -9.916 12.374 -7.945 1.00 53.03 71 THR A C 1
ATOM 535 O O . THR A 1 71 ? -10.158 13.352 -8.647 1.00 53.03 71 THR A O 1
ATOM 538 N N . ASP A 1 72 ? -10.533 12.159 -6.783 1.00 47.09 72 ASP A N 1
ATOM 539 C CA . ASP A 1 72 ? -11.726 12.894 -6.366 1.00 47.09 72 ASP A CA 1
ATOM 540 C C . ASP A 1 72 ? -11.339 13.877 -5.256 1.00 47.09 72 ASP A C 1
ATOM 542 O O . ASP A 1 72 ? -11.560 13.646 -4.067 1.00 47.09 72 ASP A O 1
ATOM 546 N N . ALA A 1 73 ? -10.727 14.994 -5.660 1.00 46.03 73 ALA A N 1
ATOM 547 C CA . ALA A 1 73 ? -10.204 16.055 -4.789 1.00 46.03 73 ALA A CA 1
ATOM 548 C C . ALA A 1 73 ? -11.249 16.732 -3.865 1.00 46.03 73 ALA A C 1
ATOM 550 O O . ALA A 1 73 ? -10.896 17.612 -3.084 1.00 46.03 73 ALA A O 1
ATOM 551 N N . ALA A 1 74 ? -12.525 16.341 -3.950 1.00 48.44 74 ALA A N 1
ATOM 552 C CA . ALA A 1 74 ? -13.649 16.953 -3.242 1.00 48.44 74 ALA A CA 1
ATOM 553 C C . ALA A 1 74 ? -14.057 16.243 -1.936 1.00 48.44 74 ALA A C 1
ATOM 555 O O . ALA A 1 74 ? -14.892 16.770 -1.205 1.00 48.44 74 ALA A O 1
ATOM 556 N N . SER A 1 75 ? -13.501 15.071 -1.611 1.00 43.47 75 SER A N 1
ATOM 557 C CA . SER A 1 75 ? -13.862 14.347 -0.385 1.00 43.47 75 SER A CA 1
ATOM 558 C C . SER A 1 75 ? -12.703 14.332 0.614 1.00 43.47 75 SER A C 1
ATOM 560 O O . SER A 1 75 ? -11.548 14.095 0.265 1.00 43.47 75 SER A O 1
ATOM 562 N N . ALA A 1 76 ? -13.007 14.535 1.897 1.00 46.03 76 ALA A N 1
ATOM 563 C CA . ALA A 1 76 ? -12.075 14.415 3.026 1.00 46.03 76 ALA A CA 1
ATOM 564 C C . ALA A 1 76 ? -11.439 13.002 3.184 1.00 46.03 76 ALA A C 1
ATOM 566 O O . ALA A 1 76 ? -10.761 12.717 4.174 1.00 46.03 76 ALA A O 1
ATOM 567 N N . GLU A 1 77 ? -11.629 12.111 2.205 1.00 50.44 77 GLU A N 1
ATOM 568 C CA . GLU A 1 77 ? -11.132 10.736 2.134 1.00 50.44 77 GLU A CA 1
ATOM 569 C C . GLU A 1 77 ? -9.723 10.591 1.541 1.00 50.44 77 GLU A C 1
ATOM 571 O O . GLU A 1 77 ? -9.197 9.478 1.492 1.00 50.44 77 GLU A O 1
ATOM 576 N N . LEU A 1 78 ? -9.041 11.677 1.161 1.00 49.56 78 LEU A N 1
ATOM 577 C CA . LEU A 1 78 ? -7.639 11.599 0.713 1.00 49.56 78 LEU A CA 1
ATOM 578 C C . LEU A 1 78 ? -6.723 10.965 1.789 1.00 49.56 78 LEU A C 1
ATOM 580 O O . LEU A 1 78 ? -5.762 10.251 1.489 1.00 49.56 78 LEU A O 1
ATOM 584 N N . SER A 1 79 ? -7.078 11.148 3.065 1.00 52.50 79 SER A N 1
ATOM 585 C CA . SER A 1 79 ? -6.458 10.512 4.238 1.00 52.50 79 SER A CA 1
ATOM 586 C C . SER A 1 79 ? -6.650 8.987 4.280 1.00 52.50 79 SER A C 1
ATOM 588 O O . SER A 1 79 ? -5.854 8.272 4.891 1.00 52.50 79 SER A O 1
ATOM 590 N N . ARG A 1 80 ? -7.709 8.471 3.642 1.00 62.12 80 ARG A N 1
ATOM 591 C CA . ARG A 1 80 ? -8.053 7.042 3.601 1.00 62.12 80 ARG A CA 1
ATOM 592 C C . ARG A 1 80 ? -7.393 6.323 2.431 1.00 62.12 80 ARG A C 1
ATOM 594 O O . ARG A 1 80 ? -7.066 5.142 2.582 1.00 62.12 80 ARG A O 1
ATOM 601 N N . ALA A 1 81 ? -7.148 7.034 1.326 1.00 74.31 81 ALA A N 1
ATOM 602 C CA . ALA A 1 81 ? -6.557 6.484 0.109 1.00 74.31 81 ALA A CA 1
ATOM 603 C C . ALA A 1 81 ? -5.289 5.659 0.422 1.00 74.31 81 ALA A C 1
ATOM 605 O O . ALA A 1 81 ? -4.373 6.168 1.073 1.00 74.31 81 ALA A O 1
ATOM 606 N N . PRO A 1 82 ? -5.172 4.399 -0.039 1.00 82.00 82 PRO A N 1
ATOM 607 C CA . PRO A 1 82 ? -4.005 3.559 0.250 1.00 82.00 82 PRO A CA 1
ATOM 608 C C . PRO A 1 82 ? -2.674 4.205 -0.162 1.00 82.00 82 PRO A C 1
ATOM 610 O O . PRO A 1 82 ? -1.661 4.055 0.519 1.00 82.00 82 PRO A O 1
ATOM 613 N N . VAL A 1 83 ? -2.684 4.996 -1.238 1.00 84.81 83 VAL A N 1
ATOM 614 C CA . VAL A 1 83 ? -1.509 5.719 -1.739 1.00 84.81 83 VAL A CA 1
ATOM 615 C C . VAL A 1 83 ? -1.006 6.798 -0.777 1.00 84.81 83 VAL A C 1
ATOM 617 O O . VAL A 1 83 ? 0.201 7.046 -0.707 1.00 84.81 83 VAL A O 1
ATOM 620 N N . SER A 1 84 ? -1.877 7.421 0.023 1.00 83.94 84 SER A N 1
ATOM 621 C CA . SER A 1 84 ? -1.440 8.443 0.982 1.00 83.94 84 SER A CA 1
ATOM 622 C C . SER A 1 84 ? -0.581 7.846 2.107 1.00 83.94 84 SER A C 1
ATOM 624 O O . SER A 1 84 ? 0.325 8.526 2.605 1.00 83.94 84 SER A O 1
ATOM 626 N N . LYS A 1 85 ? -0.789 6.557 2.414 1.00 88.00 85 LYS A N 1
ATOM 627 C CA . LYS A 1 85 ? -0.077 5.747 3.421 1.00 88.00 85 LYS A CA 1
ATOM 628 C C . LYS A 1 85 ? 1.223 5.113 2.901 1.00 88.00 85 LYS A C 1
ATOM 630 O O . LYS A 1 85 ? 1.913 4.418 3.650 1.00 88.00 85 LYS A O 1
ATOM 635 N N . LEU A 1 86 ? 1.572 5.348 1.634 1.00 89.81 86 LEU A N 1
ATOM 636 C CA . LEU A 1 86 ? 2.856 4.940 1.070 1.00 89.81 86 LEU A CA 1
ATOM 637 C C . LEU A 1 86 ? 3.997 5.856 1.554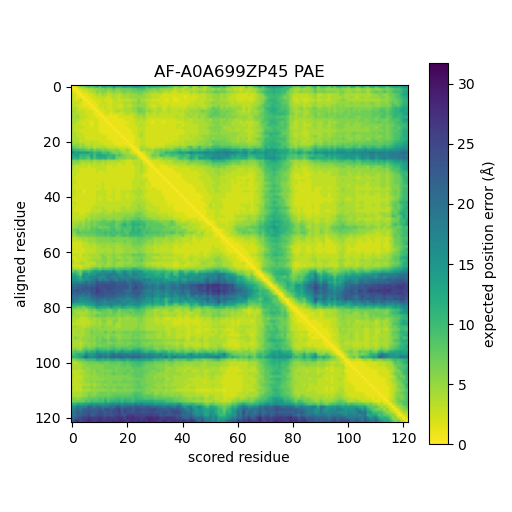 1.00 89.81 86 LEU A C 1
ATOM 639 O O . LEU A 1 86 ? 3.764 7.031 1.871 1.00 89.81 86 LEU A O 1
ATOM 643 N N . PRO A 1 87 ? 5.247 5.359 1.585 1.00 89.56 87 PRO A N 1
ATOM 644 C CA . PRO A 1 87 ? 6.393 6.144 2.023 1.00 89.56 87 PRO A CA 1
ATOM 645 C C . PRO A 1 87 ? 6.569 7.429 1.209 1.00 89.56 87 PRO A C 1
ATOM 647 O O . PRO A 1 87 ? 6.487 7.419 -0.020 1.00 89.56 87 PRO A O 1
ATOM 650 N N . LYS A 1 88 ? 6.873 8.540 1.894 1.00 89.94 88 LYS A N 1
ATOM 651 C CA . LYS A 1 88 ? 7.012 9.869 1.269 1.00 89.94 88 LYS A CA 1
ATOM 652 C C . LYS A 1 88 ? 8.028 9.889 0.121 1.00 89.94 88 LYS A C 1
ATOM 654 O O . LYS A 1 88 ? 7.781 10.560 -0.871 1.00 89.94 88 LYS A O 1
ATOM 659 N N . TRP A 1 89 ? 9.119 9.129 0.233 1.00 87.88 89 TRP A N 1
ATOM 660 C CA . TRP A 1 89 ? 10.174 9.057 -0.785 1.00 87.88 89 TRP A CA 1
ATOM 661 C C . TRP A 1 89 ? 9.716 8.413 -2.102 1.00 87.88 89 TRP A C 1
ATOM 663 O O . TRP A 1 89 ? 10.295 8.700 -3.143 1.00 87.88 89 TRP A O 1
ATOM 673 N N . MET A 1 90 ? 8.676 7.571 -2.078 1.00 89.19 90 MET A N 1
ATOM 674 C CA . MET A 1 90 ? 8.175 6.882 -3.273 1.00 89.19 90 MET A CA 1
ATOM 675 C C . MET A 1 90 ? 7.142 7.725 -4.032 1.00 89.19 90 MET A C 1
ATOM 677 O O . MET A 1 90 ? 6.989 7.572 -5.242 1.00 89.19 90 MET A O 1
ATOM 681 N N . LYS A 1 91 ? 6.451 8.640 -3.335 1.00 87.62 91 LYS A N 1
ATOM 682 C CA . LYS A 1 91 ? 5.360 9.459 -3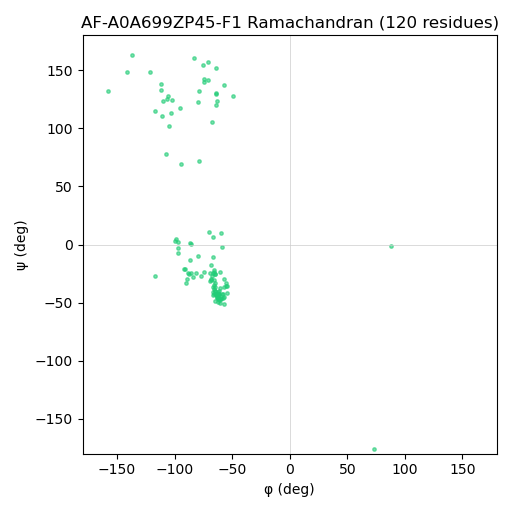.893 1.00 87.62 91 LYS A CA 1
ATOM 683 C C . LYS A 1 91 ? 5.747 10.246 -5.158 1.00 87.62 91 LYS A C 1
ATOM 685 O O . LYS A 1 91 ? 4.943 10.233 -6.082 1.00 87.62 91 LYS A O 1
ATOM 690 N N . PRO A 1 92 ? 6.941 10.865 -5.270 1.00 89.12 92 PRO A N 1
ATOM 691 C CA . PRO A 1 92 ? 7.332 11.586 -6.486 1.00 89.12 92 PRO A CA 1
ATOM 692 C C . PRO A 1 92 ? 7.498 10.690 -7.720 1.00 89.12 92 PRO A C 1
ATOM 694 O O . PRO A 1 92 ? 7.424 11.173 -8.841 1.00 89.12 92 PRO A O 1
ATOM 697 N N . SER A 1 93 ? 7.762 9.395 -7.525 1.00 88.69 93 SER A N 1
ATOM 698 C CA . SER A 1 93 ? 7.959 8.418 -8.608 1.00 88.69 93 SER A CA 1
ATOM 699 C C . SER A 1 93 ? 6.696 7.610 -8.922 1.00 88.69 93 SER A C 1
ATOM 701 O O . SER A 1 93 ? 6.736 6.706 -9.757 1.00 88.69 93 SER A O 1
ATOM 703 N N . LEU A 1 94 ? 5.588 7.895 -8.235 1.00 88.50 94 LEU A N 1
ATOM 704 C CA . LEU A 1 94 ? 4.344 7.161 -8.386 1.00 88.50 94 LEU A CA 1
ATOM 705 C C . LEU A 1 94 ? 3.592 7.636 -9.634 1.00 88.50 94 LEU A C 1
ATOM 707 O O . LEU A 1 94 ? 3.240 8.806 -9.748 1.00 88.50 94 LEU A O 1
ATOM 711 N N . ASP A 1 95 ? 3.309 6.709 -10.545 1.00 87.94 95 ASP A N 1
ATOM 712 C CA . ASP A 1 95 ? 2.441 6.939 -11.699 1.00 87.94 95 ASP A CA 1
ATOM 713 C C . ASP A 1 95 ? 1.078 6.293 -11.425 1.00 87.94 95 ASP A C 1
ATOM 715 O O . ASP A 1 95 ? 0.983 5.074 -11.291 1.00 87.94 95 ASP A O 1
ATOM 719 N N . LEU A 1 96 ? 0.043 7.124 -11.283 1.00 80.12 96 LEU A N 1
ATOM 720 C CA . LEU A 1 96 ? -1.337 6.696 -11.019 1.00 80.12 96 LEU A CA 1
ATOM 721 C C . LEU A 1 96 ? -2.211 6.685 -12.274 1.00 80.12 96 LEU A C 1
ATOM 723 O O . LEU A 1 96 ? -3.413 6.427 -12.180 1.00 80.12 96 LEU A O 1
ATOM 727 N N . SER A 1 97 ? -1.647 6.996 -13.441 1.00 77.94 97 SER A N 1
ATOM 728 C CA . SER A 1 97 ? -2.432 6.965 -14.666 1.00 77.94 97 SER A CA 1
ATOM 729 C C . SER A 1 97 ? -2.891 5.532 -14.948 1.00 77.94 97 SER A C 1
ATOM 731 O O . SER A 1 97 ? -2.119 4.573 -14.878 1.00 77.94 97 SER A O 1
ATOM 733 N N . ARG A 1 98 ? -4.191 5.369 -15.221 1.00 68.12 98 ARG A N 1
ATOM 734 C CA . ARG A 1 98 ? -4.742 4.077 -15.636 1.00 68.12 98 ARG A CA 1
ATOM 735 C C . ARG A 1 98 ? -4.172 3.761 -17.014 1.00 68.12 98 ARG A C 1
ATOM 737 O O . ARG A 1 98 ? -4.559 4.388 -17.994 1.00 68.12 98 ARG A O 1
ATOM 744 N N . GLN A 1 99 ? -3.231 2.831 -17.063 1.00 71.12 99 GLN A N 1
ATOM 745 C CA . GLN A 1 99 ? -2.558 2.401 -18.282 1.00 71.12 99 GLN A CA 1
ATOM 746 C C . GLN A 1 99 ? -2.775 0.906 -18.483 1.00 71.12 99 GLN A C 1
ATOM 748 O O . GLN A 1 99 ? -2.853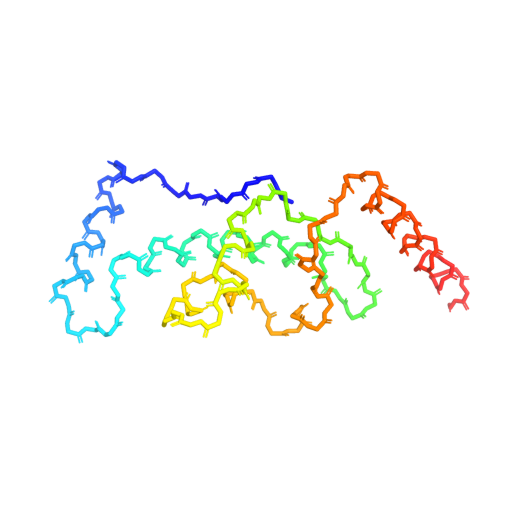 0.139 -17.519 1.00 71.12 99 GLN A O 1
ATOM 753 N N . ASP A 1 100 ? -2.827 0.491 -19.743 1.00 85.50 100 ASP A N 1
ATOM 754 C CA . ASP A 1 100 ? -2.870 -0.920 -20.094 1.00 85.50 100 ASP A CA 1
ATOM 755 C C . ASP A 1 100 ? -1.584 -1.632 -19.673 1.00 85.50 100 ASP A C 1
ATOM 757 O O . ASP A 1 100 ? -0.488 -1.058 -19.654 1.00 85.50 100 ASP A O 1
ATOM 761 N N . TYR A 1 101 ? -1.703 -2.934 -19.405 1.00 86.50 101 TYR A N 1
ATOM 762 C CA . TYR A 1 101 ? -0.560 -3.774 -19.051 1.00 86.50 101 TYR A CA 1
ATOM 763 C C . TYR A 1 101 ? 0.566 -3.699 -20.097 1.00 86.50 101 TYR A C 1
ATOM 765 O O . TYR A 1 101 ? 1.741 -3.694 -19.735 1.00 86.50 101 TYR A O 1
ATOM 773 N N . ALA A 1 102 ? 0.221 -3.584 -21.384 1.00 90.25 102 ALA A N 1
ATOM 774 C CA . ALA A 1 102 ? 1.195 -3.465 -22.466 1.00 90.25 102 ALA A CA 1
ATOM 775 C C . ALA A 1 102 ? 2.098 -2.231 -22.301 1.00 90.25 102 ALA A C 1
ATOM 777 O O . ALA A 1 102 ? 3.323 -2.338 -22.382 1.00 90.25 102 ALA A O 1
ATOM 778 N N . TYR A 1 103 ? 1.512 -1.069 -22.004 1.00 90.25 103 TYR A N 1
ATOM 779 C CA . TYR A 1 103 ? 2.274 0.157 -21.783 1.00 90.25 103 TYR A CA 1
ATOM 780 C C . TYR A 1 103 ? 3.137 0.053 -20.518 1.00 90.25 103 TYR A C 1
ATOM 782 O O . TYR A 1 103 ? 4.324 0.390 -20.538 1.00 90.25 103 TYR A O 1
ATOM 790 N N . LEU A 1 104 ? 2.575 -0.485 -19.431 1.00 89.88 104 LEU A N 1
ATOM 791 C CA . LEU A 1 104 ? 3.309 -0.722 -18.189 1.00 89.88 104 LEU A CA 1
ATOM 792 C C . LEU A 1 104 ? 4.529 -1.630 -18.416 1.00 89.88 104 LEU A C 1
ATOM 794 O O . LEU A 1 104 ? 5.617 -1.350 -17.909 1.00 89.88 104 LEU A O 1
ATOM 798 N N . HIS A 1 105 ? 4.367 -2.694 -19.205 1.00 91.06 105 HIS A N 1
ATOM 799 C CA . HIS A 1 105 ? 5.440 -3.623 -19.546 1.00 91.06 105 HIS A CA 1
ATOM 800 C C . HIS A 1 105 ? 6.550 -2.943 -20.361 1.00 91.06 105 HIS A C 1
ATOM 802 O O . HIS A 1 105 ? 7.733 -3.122 -20.065 1.00 91.06 105 HIS A O 1
ATOM 808 N N . LEU A 1 106 ? 6.193 -2.101 -21.337 1.00 92.56 106 LEU A N 1
ATOM 809 C CA . LEU A 1 106 ? 7.164 -1.313 -22.106 1.00 92.56 106 LEU A CA 1
ATOM 810 C C . LEU A 1 106 ? 7.952 -0.345 -21.213 1.00 92.56 106 LEU A C 1
ATOM 812 O O . LEU A 1 106 ? 9.178 -0.252 -21.331 1.00 92.56 106 LEU A O 1
ATOM 816 N N . LYS A 1 107 ? 7.267 0.336 -20.287 1.00 91.94 107 LYS A N 1
ATOM 817 C CA . LYS A 1 107 ? 7.883 1.253 -19.320 1.00 91.94 107 LYS A CA 1
ATOM 818 C C . LYS A 1 107 ? 8.836 0.517 -18.377 1.00 91.94 107 LYS A C 1
ATOM 820 O O . LYS A 1 107 ? 9.953 0.981 -18.149 1.00 91.94 107 LYS A O 1
ATOM 825 N N . LEU A 1 108 ? 8.436 -0.658 -17.889 1.00 92.12 108 LEU A N 1
ATOM 826 C CA . LEU A 1 108 ? 9.283 -1.528 -17.074 1.00 92.12 108 LEU A CA 1
ATOM 827 C C . LEU A 1 108 ? 10.539 -1.964 -17.841 1.00 92.12 108 LEU A C 1
ATOM 829 O O . LEU A 1 108 ? 11.648 -1.848 -17.325 1.00 92.12 108 LEU A O 1
ATOM 833 N N . ALA A 1 109 ? 10.385 -2.409 -19.090 1.00 93.31 109 ALA A N 1
ATOM 834 C CA . ALA A 1 109 ? 11.513 -2.810 -19.925 1.00 93.31 109 ALA A CA 1
ATOM 835 C C . ALA A 1 109 ? 12.489 -1.645 -20.169 1.00 93.31 109 ALA A C 1
ATOM 837 O O . ALA A 1 109 ? 13.708 -1.832 -20.129 1.00 93.31 109 ALA A O 1
ATOM 838 N N . ALA A 1 110 ? 11.974 -0.431 -20.389 1.00 93.00 110 ALA A N 1
ATOM 839 C CA . ALA A 1 110 ? 12.792 0.772 -20.516 1.00 93.00 110 ALA A CA 1
ATOM 840 C C . ALA A 1 110 ? 13.559 1.090 -19.221 1.00 93.00 110 ALA A C 1
ATOM 842 O O . ALA A 1 110 ? 14.769 1.319 -19.278 1.00 93.00 110 ALA A O 1
ATOM 843 N N . PHE A 1 111 ? 12.888 1.019 -18.067 1.00 92.19 111 PHE A N 1
ATOM 844 C CA . PHE A 1 111 ? 13.503 1.198 -16.751 1.00 92.19 111 PHE A CA 1
ATOM 845 C C . PHE A 1 111 ? 14.649 0.202 -16.524 1.00 92.19 111 PHE A C 1
ATOM 847 O O . PHE A 1 111 ? 15.777 0.606 -16.238 1.00 92.19 111 PHE A O 1
ATOM 854 N N . CYS A 1 112 ? 14.409 -1.096 -16.737 1.00 91.62 112 CYS A N 1
ATOM 855 C CA . CYS A 1 112 ? 15.439 -2.120 -16.568 1.00 91.62 112 CYS A CA 1
ATOM 856 C C . CYS A 1 112 ? 16.647 -1.873 -17.484 1.00 91.62 112 CYS A C 1
ATOM 858 O O . CYS A 1 112 ? 17.784 -1.960 -17.027 1.00 91.62 112 CYS A O 1
ATOM 860 N N . ARG A 1 113 ? 16.434 -1.498 -18.755 1.00 92.25 113 ARG A N 1
ATOM 861 C CA . ARG A 1 113 ? 17.535 -1.169 -19.681 1.00 92.25 113 ARG A CA 1
ATOM 862 C C . ARG A 1 113 ? 18.354 0.039 -19.224 1.00 92.25 113 ARG A C 1
ATOM 864 O O . ARG A 1 113 ? 19.579 0.013 -19.324 1.00 92.25 113 ARG A O 1
ATOM 871 N N . GLN A 1 114 ? 17.694 1.090 -18.741 1.00 90.31 114 GLN A N 1
ATOM 872 C CA . GLN A 1 114 ? 18.3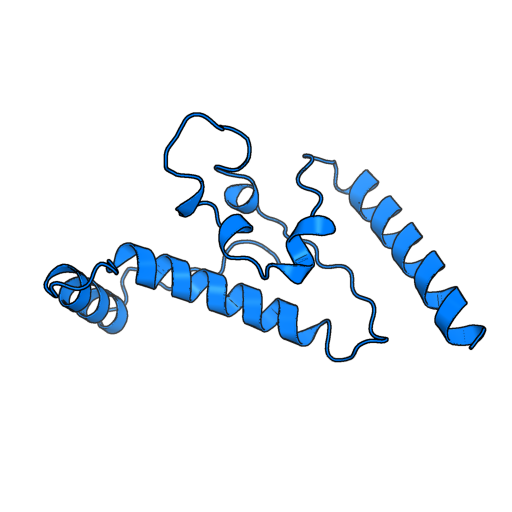59 2.3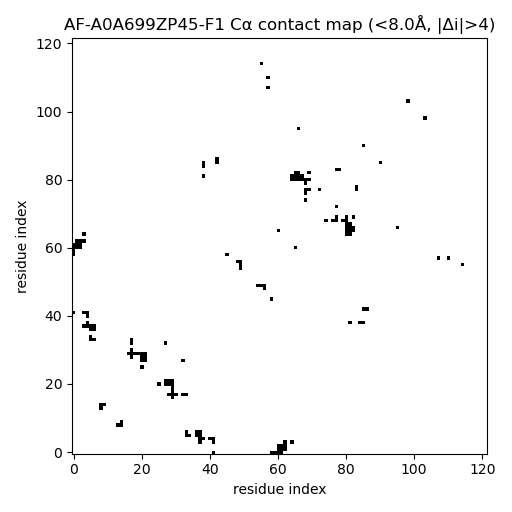13 -18.290 1.00 90.31 114 GLN A CA 1
ATOM 873 C C . GLN A 1 114 ? 19.235 2.066 -17.059 1.00 90.31 114 GLN A C 1
ATOM 875 O O . GLN A 1 114 ? 20.361 2.561 -16.994 1.00 90.31 114 GLN A O 1
ATOM 880 N N . HIS A 1 115 ? 18.730 1.294 -16.098 1.00 85.81 115 HIS A N 1
ATOM 881 C CA . HIS A 1 115 ? 19.423 1.064 -14.836 1.00 85.81 115 HIS A CA 1
ATOM 882 C C . HIS A 1 115 ? 20.469 -0.056 -14.917 1.00 85.81 115 HIS A C 1
ATOM 884 O O . HIS A 1 115 ? 21.497 0.063 -14.265 1.00 85.81 115 HIS A O 1
ATOM 890 N N . ASN A 1 116 ? 20.307 -1.054 -15.796 1.00 79.12 116 ASN A N 1
ATOM 891 C CA . ASN A 1 116 ? 21.320 -2.100 -16.000 1.00 79.12 116 ASN A CA 1
ATOM 892 C C . ASN A 1 116 ? 22.601 -1.566 -16.683 1.00 79.12 116 ASN A C 1
ATOM 894 O O . ASN A 1 116 ? 23.706 -2.008 -16.392 1.00 79.12 116 ASN A O 1
ATOM 898 N N . ARG A 1 117 ? 22.484 -0.554 -17.557 1.00 63.06 117 ARG A N 1
ATOM 899 C CA . ARG A 1 117 ? 23.651 0.085 -18.200 1.00 63.06 117 ARG A CA 1
ATOM 900 C C . ARG A 1 117 ? 24.522 0.887 -17.231 1.00 63.06 117 ARG A C 1
ATOM 902 O O . ARG A 1 1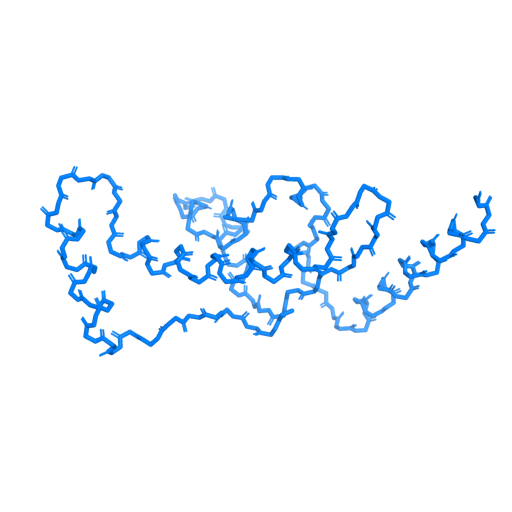17 ? 25.723 0.986 -17.444 1.00 63.06 117 ARG A O 1
ATOM 909 N N . ARG A 1 118 ? 23.928 1.462 -16.180 1.00 58.47 118 ARG A N 1
ATOM 910 C CA . ARG A 1 118 ? 24.650 2.269 -15.182 1.00 58.47 118 ARG A CA 1
ATOM 911 C C . ARG A 1 118 ? 25.441 1.414 -14.195 1.00 58.47 118 ARG A C 1
ATOM 913 O O . ARG A 1 118 ? 26.458 1.878 -13.707 1.00 58.47 118 ARG A O 1
ATOM 920 N N . THR A 1 119 ? 25.009 0.179 -13.949 1.00 56.72 119 THR A N 1
ATOM 921 C CA . THR A 1 119 ? 25.713 -0.767 -13.071 1.00 56.72 119 THR A CA 1
ATOM 922 C C . THR A 1 119 ? 26.969 -1.358 -13.717 1.00 56.72 119 THR A C 1
ATOM 924 O O . THR A 1 119 ? 27.863 -1.781 -13.002 1.00 56.72 119 THR A O 1
ATOM 927 N N . ILE A 1 120 ? 27.052 -1.388 -15.052 1.00 58.03 120 ILE A N 1
ATOM 928 C CA . ILE A 1 120 ? 28.213 -1.926 -15.792 1.00 58.03 120 ILE A CA 1
ATOM 929 C C . ILE A 1 120 ? 29.258 -0.832 -16.094 1.00 58.03 120 ILE A C 1
ATOM 931 O O . ILE A 1 120 ? 30.415 -1.136 -16.358 1.00 58.03 120 ILE A O 1
ATOM 935 N N . ALA A 1 121 ? 28.857 0.443 -16.070 1.00 53.53 121 ALA A N 1
ATOM 936 C CA . ALA A 1 121 ? 29.707 1.586 -16.418 1.00 53.53 121 ALA A CA 1
ATOM 937 C C . ALA A 1 121 ? 30.313 2.329 -15.204 1.00 53.53 121 ALA A C 1
ATOM 939 O O . ALA A 1 121 ? 30.928 3.376 -15.399 1.00 53.53 121 ALA A O 1
ATOM 940 N N . ALA A 1 122 ? 30.109 1.827 -13.982 1.00 48.41 122 ALA A N 1
ATOM 941 C CA . ALA A 1 122 ? 30.632 2.367 -12.723 1.00 48.41 122 ALA A CA 1
ATOM 942 C C . ALA A 1 122 ? 31.535 1.332 -12.048 1.00 48.41 122 ALA A C 1
ATOM 944 O O . ALA A 1 122 ? 32.518 1.759 -11.406 1.00 48.41 122 ALA A O 1
#

Mean predicted aligned error: 7.19 Å

Radius of gyration: 17.83 Å; Cα contacts (8 Å, |Δi|>4): 83; chains: 1; bounding box: 45×30×46 Å

Sequence (122 aa):
MLGLPYANPSDLELRTRMAHLDTSPTAFTGQQLYEAKCMNAVNQAIGRVIRHKADHAAVILCDSRFAAGATDAASAELSRAPVSKLPKWMKPSLDLSRQDYAYLHLKLAAFCRQHNRRTIAA

Nearest PDB st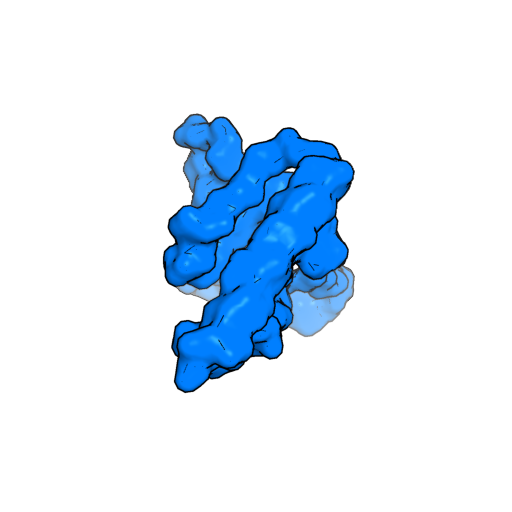ructures (foldseek):
  8ebt-assembly1_B  TM=8.368E-01  e=2.299E-02  Homo sapiens

InterPro domains:
  IPR006555 ATP-dependent helicase, C-terminal [PF13307] (1-69)
  IPR027417 P-loop containing nucleoside triphosphate hydrolase [G3DSA:3.40.50.300] (1-79)
  IPR045028 Helicase superfamily 1/2, DinG/Rad3-like [PTHR11472] (1-97)